Protein AF-A0A838HGG9-F1 (afdb_monomer_lite)

Radius of gyration: 15.06 Å; chains: 1; bounding box: 34×16×41 Å

Secondary structure (DSSP, 8-state):
---HHHHHHHHHHHHHHHHHHHHHHHTTTTTHHHHHHHHHHHHHHHHHHHHHHHHHHHHHHTT--SSTTT----

Structure (mmCIF, N/CA/C/O backbone):
data_AF-A0A838HGG9-F1
#
_entry.id   AF-A0A838HGG9-F1
#
loop_
_atom_site.group_PDB
_atom_site.id
_atom_site.type_symbol
_atom_site.label_atom_id
_atom_site.label_alt_id
_atom_site.label_comp_id
_atom_site.label_asym_id
_atom_site.label_entity_id
_atom_site.label_seq_id
_atom_site.pdbx_PDB_ins_code
_atom_site.Cartn_x
_atom_site.Cartn_y
_atom_site.Cartn_z
_atom_site.occupancy
_atom_site.B_iso_or_equiv
_atom_site.auth_seq_id
_atom_site.auth_comp_id
_atom_site.auth_asym_id
_atom_site.auth_atom_id
_atom_site.pdbx_PDB_model_num
ATOM 1 N N . MET A 1 1 ? 9.544 10.327 -11.488 1.00 59.94 1 MET A N 1
ATOM 2 C CA . MET A 1 1 ? 8.197 9.735 -11.601 1.00 59.94 1 MET A CA 1
ATOM 3 C C . MET A 1 1 ? 8.172 8.461 -10.774 1.00 59.94 1 MET A C 1
ATOM 5 O O . MET A 1 1 ? 9.177 7.755 -10.789 1.00 59.94 1 MET A O 1
ATOM 9 N N . SER A 1 2 ? 7.105 8.229 -10.006 1.00 78.69 2 SER A N 1
ATOM 10 C CA . SER A 1 2 ? 6.882 6.964 -9.284 1.00 78.69 2 SER A CA 1
ATOM 11 C C . SER A 1 2 ? 6.641 5.836 -10.293 1.00 78.69 2 SER A C 1
ATOM 13 O O . SER A 1 2 ? 6.098 6.109 -11.363 1.00 78.69 2 SER A O 1
ATOM 15 N N . GLY A 1 3 ? 7.067 4.605 -9.998 1.00 93.25 3 GLY A N 1
ATOM 16 C CA . GLY A 1 3 ? 6.738 3.452 -10.844 1.00 93.25 3 GLY A CA 1
ATOM 17 C C . GLY A 1 3 ? 5.369 2.856 -10.507 1.00 93.25 3 GLY A C 1
ATOM 18 O O . GLY A 1 3 ? 4.642 3.391 -9.663 1.00 93.25 3 GLY A O 1
ATOM 19 N N . ALA A 1 4 ? 4.999 1.776 -11.197 1.00 95.56 4 ALA A N 1
ATOM 20 C CA . ALA A 1 4 ? 3.677 1.162 -11.075 1.00 95.56 4 ALA A CA 1
ATOM 21 C C . ALA A 1 4 ? 3.424 0.618 -9.661 1.00 95.56 4 ALA A C 1
ATOM 23 O O . ALA A 1 4 ? 2.368 0.876 -9.082 1.00 95.56 4 ALA A O 1
ATOM 24 N N . PHE A 1 5 ? 4.413 -0.046 -9.055 1.00 96.75 5 PHE A N 1
ATOM 25 C CA . PHE A 1 5 ? 4.252 -0.616 -7.721 1.00 96.75 5 PHE A CA 1
ATOM 26 C C . PHE A 1 5 ? 4.206 0.476 -6.642 1.00 96.75 5 PHE A C 1
ATOM 28 O O . PHE A 1 5 ? 3.360 0.439 -5.746 1.00 96.75 5 PHE A O 1
ATOM 35 N N . GLU A 1 6 ? 5.078 1.489 -6.720 1.00 97.56 6 GLU A N 1
ATOM 36 C CA . GLU A 1 6 ? 5.025 2.619 -5.788 1.00 97.56 6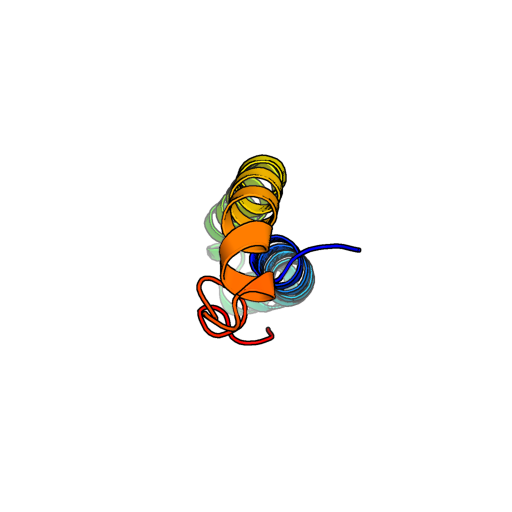 GLU A CA 1
ATOM 37 C C . GLU A 1 6 ? 3.681 3.352 -5.877 1.00 97.56 6 GLU A C 1
ATOM 39 O O . GLU A 1 6 ? 3.134 3.742 -4.844 1.00 97.56 6 GLU A O 1
ATOM 44 N N . THR A 1 7 ? 3.152 3.538 -7.089 1.00 97.00 7 THR A N 1
ATOM 45 C CA . THR A 1 7 ? 1.853 4.187 -7.311 1.00 97.00 7 THR A CA 1
ATOM 46 C C . THR A 1 7 ? 0.727 3.386 -6.666 1.00 97.00 7 THR A C 1
ATOM 48 O O . THR A 1 7 ? 0.025 3.927 -5.814 1.00 97.00 7 THR A O 1
ATOM 51 N N . HIS A 1 8 ? 0.645 2.085 -6.948 1.00 97.38 8 HIS A N 1
ATOM 52 C CA . HIS A 1 8 ? -0.355 1.195 -6.358 1.00 97.38 8 HIS A CA 1
ATOM 53 C C . HIS A 1 8 ? -0.354 1.230 -4.821 1.00 97.38 8 HIS A C 1
ATOM 55 O O . HIS A 1 8 ? -1.402 1.378 -4.195 1.00 97.38 8 HIS A O 1
ATOM 61 N N . LEU A 1 9 ? 0.824 1.155 -4.184 1.00 97.62 9 LEU A N 1
ATOM 62 C CA . LEU A 1 9 ? 0.904 1.225 -2.721 1.00 97.62 9 LEU A CA 1
ATOM 63 C C . LEU A 1 9 ? 0.442 2.577 -2.173 1.00 97.62 9 LEU A C 1
ATOM 65 O O . LEU A 1 9 ? -0.156 2.629 -1.102 1.00 97.62 9 LEU A O 1
ATOM 69 N N . ARG A 1 10 ? 0.723 3.683 -2.869 1.00 98.12 10 ARG A N 1
ATOM 70 C CA . ARG A 1 10 ? 0.281 5.014 -2.430 1.00 98.12 10 ARG A CA 1
ATOM 71 C C . ARG A 1 10 ? -1.232 5.164 -2.517 1.00 98.12 10 ARG A C 1
ATOM 73 O O . ARG A 1 10 ? -1.813 5.712 -1.582 1.00 98.12 10 ARG A O 1
ATOM 80 N N . GLU A 1 11 ? -1.837 4.666 -3.590 1.00 97.88 11 GLU A N 1
ATOM 81 C CA . GLU A 1 11 ? -3.292 4.630 -3.763 1.00 97.88 11 GLU A CA 1
ATOM 82 C C . GLU A 1 11 ? -3.939 3.754 -2.679 1.00 97.88 11 GLU A C 1
ATOM 84 O O . GLU A 1 11 ? -4.814 4.223 -1.952 1.00 97.88 11 GLU A O 1
ATOM 89 N N . ALA A 1 12 ? -3.413 2.545 -2.448 1.00 97.88 12 ALA A N 1
ATOM 90 C CA . ALA A 1 12 ? -3.881 1.654 -1.386 1.00 97.88 12 ALA A CA 1
ATOM 91 C C . ALA A 1 12 ? -3.794 2.299 0.011 1.00 97.88 12 ALA A C 1
ATOM 93 O O . ALA A 1 12 ? -4.761 2.252 0.771 1.00 97.88 12 ALA A O 1
ATOM 94 N N . ILE A 1 13 ? -2.681 2.968 0.342 1.00 98.56 13 ILE A N 1
ATOM 95 C CA . ILE A 1 13 ? -2.523 3.681 1.622 1.00 98.56 13 ILE A CA 1
ATOM 96 C C . ILE A 1 13 ? -3.567 4.792 1.766 1.00 98.56 13 ILE A C 1
ATOM 98 O O . ILE A 1 13 ? -4.121 4.966 2.855 1.00 98.56 13 ILE A O 1
ATOM 102 N N . ALA A 1 14 ? -3.804 5.573 0.709 1.00 98.50 14 ALA A N 1
ATOM 103 C CA . ALA A 1 14 ? -4.788 6.652 0.727 1.00 98.50 14 ALA A CA 1
ATOM 104 C C . ALA A 1 14 ? -6.195 6.088 0.968 1.00 98.50 14 ALA A C 1
ATOM 106 O O . ALA A 1 14 ? -6.840 6.440 1.958 1.00 98.50 14 ALA A O 1
ATOM 107 N N . LEU A 1 15 ? -6.596 5.110 0.160 1.00 98.50 15 LEU A N 1
ATOM 108 C CA . LEU A 1 15 ? -7.888 4.442 0.257 1.00 98.50 15 LEU A CA 1
ATOM 109 C C . LEU A 1 15 ? -8.097 3.761 1.619 1.00 98.50 15 LEU A C 1
ATOM 111 O O . LEU A 1 15 ? -9.169 3.842 2.219 1.00 98.50 15 LEU A O 1
ATOM 115 N N . ASN A 1 16 ? -7.069 3.113 2.165 1.00 98.50 16 ASN A N 1
ATOM 116 C CA . ASN A 1 16 ? -7.164 2.446 3.462 1.00 98.50 16 ASN A CA 1
ATOM 117 C C . ASN A 1 16 ? -7.223 3.434 4.633 1.00 98.50 16 ASN A C 1
ATOM 119 O O . ASN A 1 16 ? -7.847 3.129 5.652 1.00 98.50 16 ASN A O 1
ATOM 123 N N . ARG A 1 17 ? -6.636 4.631 4.503 1.00 98.56 17 ARG A N 1
ATOM 124 C CA . ARG A 1 17 ? -6.823 5.715 5.483 1.00 98.56 17 ARG A CA 1
ATOM 125 C C . ARG A 1 17 ? -8.254 6.239 5.480 1.00 98.56 17 ARG A C 1
ATOM 127 O O . ARG A 1 17 ? -8.781 6.492 6.559 1.00 98.56 17 ARG A O 1
ATOM 134 N N . GLU A 1 18 ? -8.879 6.345 4.311 1.00 98.38 18 GLU A N 1
ATOM 135 C CA . GLU A 1 18 ? -10.290 6.730 4.179 1.00 98.38 18 GLU A CA 1
ATOM 136 C C . GLU A 1 18 ? -11.232 5.653 4.736 1.00 98.38 18 GLU A C 1
ATOM 138 O O . GLU A 1 18 ? -12.194 5.960 5.439 1.00 98.38 18 GLU A O 1
ATOM 143 N N . ARG A 1 19 ? -10.923 4.373 4.496 1.00 98.38 19 ARG A N 1
ATOM 144 C CA . ARG A 1 19 ? -11.714 3.232 4.987 1.00 98.38 19 ARG A CA 1
ATOM 145 C C . ARG A 1 19 ? -11.582 2.983 6.486 1.00 98.38 19 ARG A C 1
ATOM 147 O O . ARG A 1 19 ? -12.507 2.444 7.086 1.00 98.38 19 ARG A O 1
ATOM 154 N N . LEU A 1 20 ? -10.464 3.359 7.108 1.00 98.50 20 LEU A N 1
ATOM 155 C CA . LEU A 1 20 ? -10.209 3.123 8.533 1.00 98.50 20 LEU A CA 1
ATOM 156 C C . LEU A 1 20 ? -11.351 3.606 9.450 1.00 98.50 20 LEU A C 1
ATOM 158 O O . LEU A 1 20 ? -11.821 2.788 10.243 1.00 98.50 20 LEU A O 1
ATOM 162 N N . PRO A 1 21 ? -11.817 4.873 9.393 1.00 98.31 21 PRO A N 1
ATOM 163 C CA . PRO A 1 21 ? -12.929 5.320 10.232 1.00 98.31 21 PRO A CA 1
ATOM 164 C C . PRO A 1 21 ? -14.251 4.620 9.888 1.00 98.31 21 PRO A C 1
ATOM 166 O O . PRO A 1 21 ? -15.004 4.289 10.801 1.00 98.31 21 PRO A O 1
ATOM 169 N N . LEU A 1 22 ? -14.509 4.335 8.606 1.00 98.50 22 LEU A N 1
ATOM 170 C CA . LEU A 1 22 ? -15.729 3.651 8.158 1.00 98.50 22 LEU A CA 1
ATOM 171 C C . LEU A 1 22 ? -15.808 2.228 8.720 1.00 98.50 22 LEU A C 1
ATOM 173 O O . LEU A 1 22 ? -16.814 1.829 9.300 1.00 98.50 22 LEU A O 1
ATOM 177 N N . TYR A 1 23 ? -14.723 1.464 8.608 1.00 98.44 23 TYR A N 1
ATOM 178 C CA . TYR A 1 23 ? -14.665 0.110 9.150 1.00 98.44 23 TYR A CA 1
ATOM 179 C C . TYR A 1 23 ? -14.681 0.112 10.672 1.00 98.44 23 TYR A C 1
ATOM 181 O O . TYR A 1 23 ? -15.320 -0.753 11.268 1.00 98.44 23 TYR A O 1
ATOM 189 N N . ALA A 1 24 ? -14.034 1.085 11.319 1.00 98.69 24 ALA A N 1
ATOM 190 C CA . ALA A 1 24 ? -14.111 1.225 12.766 1.00 98.69 24 ALA A CA 1
ATOM 191 C C . ALA A 1 24 ? -15.562 1.441 13.218 1.00 98.69 24 ALA A C 1
ATOM 193 O O . ALA A 1 24 ? -15.997 0.768 14.145 1.00 98.69 24 ALA A O 1
ATOM 194 N N . GLN A 1 25 ? -16.325 2.290 12.524 1.00 98.62 25 GLN A N 1
ATOM 195 C CA . GLN A 1 25 ? -17.742 2.513 12.815 1.00 98.62 25 GLN A CA 1
ATOM 196 C C . GLN A 1 25 ? -18.593 1.251 12.612 1.00 98.62 25 GLN A C 1
ATOM 198 O O . GLN A 1 25 ? -19.419 0.937 13.458 1.00 98.62 25 GLN A O 1
ATOM 203 N N . LEU A 1 26 ? -18.379 0.502 11.526 1.00 98.56 26 LEU A N 1
ATOM 204 C CA . LEU A 1 26 ? -19.146 -0.716 11.220 1.00 98.56 26 LEU A CA 1
ATOM 205 C C . LEU A 1 26 ? -18.843 -1.903 12.146 1.00 98.56 26 LEU A C 1
ATOM 207 O O . LEU A 1 26 ? -19.552 -2.904 12.110 1.00 98.56 26 LEU A O 1
ATOM 211 N N . THR A 1 27 ? -17.761 -1.831 12.921 1.00 98.38 27 THR A N 1
ATOM 212 C CA . THR A 1 27 ? -17.259 -2.956 13.727 1.00 98.38 27 THR A CA 1
ATOM 213 C C . THR A 1 27 ?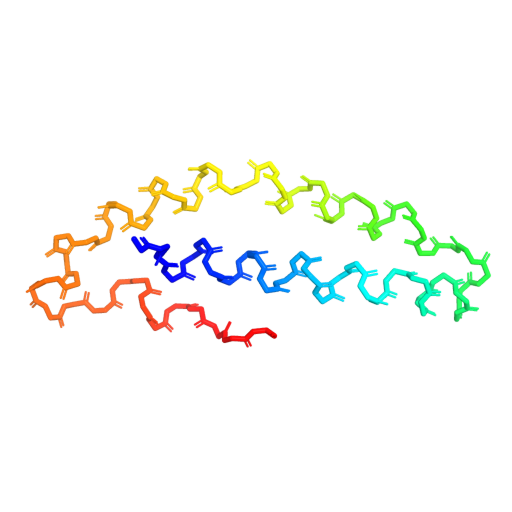 -17.077 -2.600 15.199 1.00 98.38 27 THR A C 1
ATOM 215 O O . THR A 1 27 ? -16.340 -3.295 15.896 1.00 98.38 27 THR A O 1
ATOM 218 N N . ASP A 1 28 ? -17.667 -1.492 15.659 1.00 98.25 28 ASP A N 1
ATOM 219 C CA . ASP A 1 28 ? -17.484 -0.960 17.018 1.00 98.25 28 ASP A CA 1
ATOM 220 C C . ASP A 1 28 ? -15.999 -0.895 17.437 1.00 98.25 28 ASP A C 1
ATOM 222 O O . ASP A 1 28 ? -15.596 -1.211 18.555 1.00 98.25 28 ASP A O 1
ATOM 226 N N . GLY A 1 29 ? -15.144 -0.508 16.488 1.00 98.25 29 GLY A N 1
ATOM 227 C CA . GLY A 1 29 ? -13.701 -0.361 16.661 1.00 98.25 29 GLY A CA 1
ATOM 2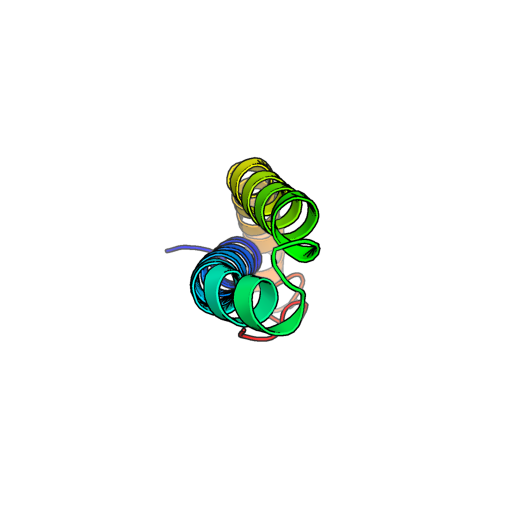28 C C . GLY A 1 29 ? -12.875 -1.642 16.504 1.00 98.25 29 GLY A C 1
ATOM 229 O O . GLY A 1 29 ? -11.645 -1.543 16.465 1.00 98.25 29 GLY A O 1
ATOM 230 N N . ALA A 1 30 ? -13.484 -2.822 16.346 1.00 98.56 30 ALA A N 1
ATOM 231 C CA . ALA A 1 30 ? -12.756 -4.093 16.263 1.00 98.56 30 ALA A CA 1
ATOM 232 C C . ALA A 1 30 ? -11.774 -4.168 15.074 1.00 98.56 30 ALA A C 1
ATOM 234 O O . ALA A 1 30 ? -10.745 -4.840 15.156 1.00 98.56 30 ALA A O 1
ATOM 235 N N . SER A 1 31 ? -12.036 -3.441 13.982 1.00 98.62 31 SER A N 1
ATOM 236 C CA . SER A 1 31 ? -11.152 -3.385 12.804 1.00 98.62 31 SER A CA 1
ATOM 237 C C . SER A 1 31 ? -9.911 -2.490 12.963 1.00 98.62 31 SER A C 1
ATOM 239 O O . SER A 1 31 ? -8.947 -2.635 12.206 1.00 98.62 31 SER A O 1
ATOM 241 N N . LEU A 1 32 ? -9.868 -1.592 13.957 1.00 98.56 32 LEU A N 1
ATOM 242 C CA . LEU A 1 32 ? -8.778 -0.617 14.110 1.00 98.56 32 LEU A CA 1
ATOM 243 C C . LEU A 1 32 ? -7.368 -1.242 14.130 1.00 98.56 32 LEU A C 1
ATOM 245 O O . LEU A 1 32 ? -6.480 -0.704 13.453 1.00 98.56 32 LEU A O 1
A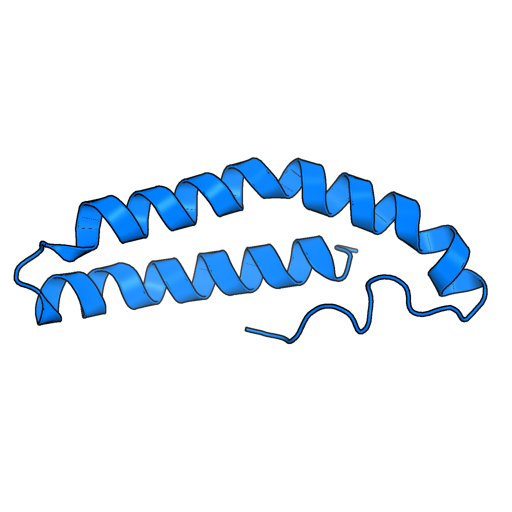TOM 249 N N . PRO A 1 33 ? -7.103 -2.347 14.862 1.00 98.56 33 PR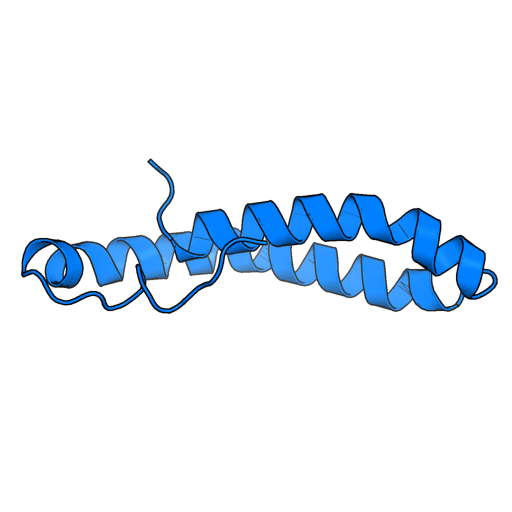O A N 1
ATOM 250 C CA . PRO A 1 33 ? -5.765 -2.928 14.917 1.00 98.56 33 PRO A CA 1
ATOM 251 C C . PRO A 1 33 ? -5.295 -3.445 13.556 1.00 98.56 33 PRO A C 1
ATOM 253 O O . PRO A 1 33 ? -4.144 -3.203 13.177 1.00 98.56 33 PRO A O 1
ATOM 256 N N . ILE A 1 34 ? -6.178 -4.120 12.808 1.00 98.50 34 ILE A N 1
ATOM 257 C CA . ILE A 1 34 ? -5.823 -4.707 11.515 1.00 98.50 34 ILE A CA 1
ATOM 258 C C . ILE A 1 34 ? -5.647 -3.626 10.444 1.00 98.50 34 ILE A C 1
ATOM 260 O O . ILE A 1 34 ? -4.625 -3.636 9.759 1.00 98.50 34 ILE A O 1
ATOM 264 N N . SER A 1 35 ? -6.526 -2.619 10.380 1.00 98.44 35 SER A N 1
ATOM 265 C CA . SER A 1 35 ? -6.398 -1.503 9.429 1.00 98.44 35 SER A CA 1
ATOM 266 C C . SER A 1 35 ? -5.112 -0.702 9.655 1.00 98.44 35 SER A C 1
ATOM 268 O O . SER A 1 35 ? -4.381 -0.403 8.712 1.00 98.44 35 SER A O 1
ATOM 270 N N . ARG A 1 36 ? -4.758 -0.413 10.916 1.00 98.62 36 ARG A N 1
ATOM 271 C CA . ARG A 1 36 ? -3.492 0.271 11.245 1.00 98.62 36 ARG A CA 1
ATOM 272 C C . ARG A 1 36 ? -2.267 -0.589 10.947 1.00 98.62 36 ARG A C 1
ATOM 274 O O . ARG A 1 36 ? -1.202 -0.055 10.638 1.00 98.62 36 ARG A O 1
ATOM 281 N N . ARG A 1 37 ? -2.357 -1.914 11.106 1.00 98.69 37 ARG A N 1
ATOM 282 C CA . ARG A 1 37 ? -1.265 -2.831 10.747 1.00 98.69 37 ARG A CA 1
ATOM 283 C C . ARG A 1 37 ? -1.064 -2.874 9.233 1.00 98.69 37 ARG A C 1
ATOM 285 O O . ARG A 1 37 ? 0.086 -2.796 8.813 1.00 98.69 37 ARG A O 1
ATOM 292 N N . LEU A 1 38 ? -2.146 -2.923 8.457 1.00 98.56 38 LEU A N 1
ATOM 293 C CA . LEU A 1 38 ? -2.109 -2.888 6.996 1.00 98.56 38 LEU A CA 1
ATOM 294 C C . LEU A 1 38 ? -1.425 -1.614 6.486 1.00 98.56 38 LEU A C 1
ATOM 296 O O . LEU A 1 38 ? -0.380 -1.708 5.852 1.00 98.56 38 LEU A O 1
ATOM 300 N N . ILE A 1 39 ? -1.910 -0.436 6.893 1.00 98.69 39 ILE A N 1
ATOM 301 C CA . ILE A 1 39 ? -1.333 0.856 6.474 1.00 98.69 39 ILE A CA 1
ATOM 302 C C . ILE A 1 39 ? 0.155 0.962 6.842 1.00 98.69 39 ILE A C 1
ATOM 304 O O . ILE A 1 39 ? 0.964 1.480 6.074 1.00 98.69 39 ILE A O 1
ATOM 308 N N . ARG A 1 40 ? 0.556 0.459 8.019 1.00 98.75 40 ARG A N 1
ATOM 309 C CA . ARG A 1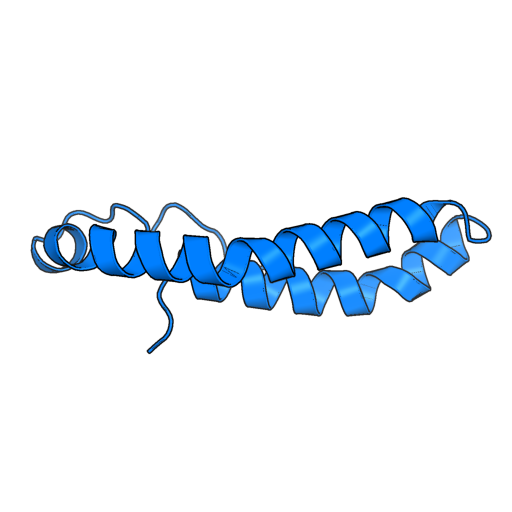 40 ? 1.975 0.422 8.412 1.00 98.75 40 ARG A CA 1
ATOM 310 C C . ARG A 1 40 ? 2.800 -0.506 7.523 1.00 98.75 40 ARG A C 1
ATOM 312 O O . ARG A 1 40 ? 3.909 -0.132 7.159 1.00 98.75 40 ARG A O 1
ATOM 319 N N . ALA A 1 41 ? 2.286 -1.686 7.187 1.00 98.69 41 ALA A N 1
ATOM 320 C CA . ALA A 1 41 ? 2.973 -2.614 6.294 1.00 98.69 41 ALA A CA 1
ATOM 321 C C . ALA A 1 41 ? 3.160 -2.007 4.894 1.00 98.69 41 ALA A C 1
ATOM 323 O O . ALA A 1 41 ? 4.257 -2.070 4.349 1.00 98.69 41 ALA A O 1
ATOM 324 N N . GLU A 1 42 ? 2.135 -1.341 4.361 1.00 98.44 42 GLU A N 1
ATOM 325 C CA . GLU A 1 42 ? 2.200 -0.647 3.069 1.00 98.44 42 GLU A CA 1
ATOM 326 C C . GLU A 1 42 ? 3.240 0.484 3.085 1.00 98.44 42 GLU A C 1
ATOM 328 O O . GLU A 1 42 ? 4.075 0.578 2.186 1.00 98.44 42 GLU A O 1
ATOM 333 N N . LEU A 1 43 ? 3.262 1.305 4.144 1.00 98.56 43 LEU A N 1
ATOM 334 C CA . LEU A 1 43 ? 4.269 2.360 4.318 1.00 98.56 43 LEU A CA 1
ATOM 335 C C . LEU A 1 43 ? 5.695 1.795 4.365 1.00 98.56 43 LEU A C 1
ATOM 337 O O . LEU A 1 43 ? 6.598 2.354 3.739 1.00 98.56 43 LEU A O 1
ATOM 341 N N . LEU A 1 44 ? 5.899 0.688 5.086 1.00 98.50 44 LEU A N 1
ATOM 342 C CA . LEU A 1 44 ? 7.191 0.001 5.165 1.00 98.50 44 LEU A CA 1
ATOM 343 C C . LEU A 1 44 ? 7.589 -0.662 3.838 1.00 98.50 44 LEU A C 1
ATOM 345 O O . LEU A 1 44 ? 8.779 -0.834 3.586 1.00 98.50 44 LEU A O 1
ATOM 349 N N . ALA A 1 45 ? 6.624 -0.999 2.980 1.00 98.19 45 ALA A N 1
ATOM 350 C CA . ALA A 1 45 ? 6.865 -1.582 1.665 1.00 98.19 45 ALA A CA 1
ATOM 351 C C . ALA A 1 45 ? 7.220 -0.542 0.584 1.00 98.19 45 ALA A C 1
ATOM 353 O O . ALA A 1 45 ? 7.788 -0.914 -0.440 1.00 98.19 45 ALA A O 1
ATOM 354 N N . LEU A 1 46 ? 6.975 0.759 0.794 1.00 98.06 46 LEU A N 1
ATOM 355 C CA . LEU A 1 46 ? 7.281 1.802 -0.203 1.00 98.06 46 LEU A CA 1
ATOM 356 C C . LEU A 1 46 ? 8.742 1.805 -0.708 1.00 98.06 46 LEU A C 1
ATOM 358 O O . LEU A 1 46 ? 8.947 1.949 -1.916 1.00 98.06 46 LEU A O 1
ATOM 362 N N . PRO A 1 47 ? 9.784 1.646 0.137 1.00 98.06 47 PRO A N 1
ATOM 363 C CA . PRO A 1 47 ? 11.162 1.542 -0.348 1.00 98.06 47 PRO A CA 1
ATOM 364 C C . PRO A 1 47 ? 11.386 0.309 -1.230 1.00 98.06 47 PRO A C 1
ATOM 366 O O . PRO A 1 47 ? 12.115 0.388 -2.219 1.00 98.06 47 PRO A O 1
ATOM 369 N N . LEU A 1 48 ? 10.737 -0.810 -0.895 1.00 97.75 48 LEU A N 1
ATOM 370 C CA . LEU A 1 48 ? 10.805 -2.047 -1.666 1.00 97.75 48 LEU A CA 1
ATOM 371 C C . LEU A 1 48 ? 10.104 -1.892 -3.021 1.00 97.75 48 LEU A C 1
ATOM 373 O O . LEU A 1 48 ? 10.653 -2.300 -4.041 1.00 97.75 48 LEU A O 1
ATOM 377 N N . ALA A 1 49 ? 8.948 -1.227 -3.054 1.00 97.50 49 ALA A N 1
ATOM 378 C CA . ALA A 1 49 ? 8.249 -0.922 -4.297 1.00 97.50 49 ALA A CA 1
ATOM 379 C C . ALA A 1 49 ? 9.107 -0.066 -5.236 1.00 97.50 49 ALA A C 1
ATOM 381 O O . ALA A 1 49 ? 9.319 -0.438 -6.387 1.00 97.50 49 ALA A O 1
ATOM 382 N N . ARG A 1 50 ? 9.738 0.995 -4.715 1.00 97.69 50 ARG A N 1
ATOM 383 C CA . ARG A 1 50 ? 10.704 1.805 -5.481 1.00 97.69 50 ARG A CA 1
ATOM 384 C C . ARG A 1 50 ? 11.876 0.989 -6.015 1.00 97.69 50 ARG A C 1
ATOM 386 O O . ARG A 1 50 ? 12.365 1.262 -7.111 1.00 97.69 50 ARG A O 1
ATOM 393 N N . TYR A 1 51 ? 12.378 0.039 -5.227 1.00 97.75 51 TYR A N 1
ATOM 394 C CA . TYR A 1 51 ? 13.462 -0.841 -5.653 1.00 97.75 51 TYR A CA 1
ATOM 395 C C . TYR A 1 51 ? 13.033 -1.694 -6.853 1.00 97.75 51 TYR A C 1
ATOM 397 O O . TYR A 1 51 ? 13.730 -1.703 -7.870 1.00 97.75 51 TYR A O 1
ATOM 405 N N . PHE A 1 52 ? 11.875 -2.349 -6.771 1.00 97.50 52 PHE A N 1
ATOM 406 C CA . PHE A 1 52 ? 11.374 -3.190 -7.856 1.00 97.50 52 PHE A CA 1
ATOM 407 C C . PHE A 1 52 ? 10.966 -2.392 -9.093 1.00 97.50 52 PHE A C 1
ATOM 409 O O . PHE A 1 52 ? 11.337 -2.787 -10.196 1.00 97.50 52 PHE A O 1
ATOM 416 N N . ASP A 1 53 ? 10.338 -1.228 -8.929 1.00 97.12 53 ASP A N 1
ATOM 417 C CA . ASP A 1 53 ? 10.030 -0.322 -10.038 1.00 97.12 53 ASP A CA 1
ATOM 418 C C . ASP A 1 53 ? 11.290 0.036 -10.834 1.00 97.12 53 ASP A C 1
ATOM 420 O O . ASP A 1 53 ? 11.317 -0.063 -12.060 1.00 97.12 53 ASP A O 1
ATOM 424 N N . ARG A 1 54 ? 12.390 0.383 -10.149 1.00 97.12 54 ARG A N 1
ATOM 425 C CA . ARG A 1 54 ? 13.680 0.657 -10.807 1.00 97.12 54 ARG A CA 1
ATOM 426 C C . ARG A 1 54 ? 14.242 -0.571 -11.514 1.00 97.12 54 ARG A C 1
ATOM 428 O O . ARG A 1 54 ? 14.824 -0.439 -12.588 1.00 97.12 54 ARG A O 1
ATOM 435 N N . ARG A 1 55 ? 14.092 -1.757 -10.922 1.00 97.00 55 ARG A N 1
ATOM 436 C CA . ARG A 1 55 ? 14.557 -3.020 -11.511 1.00 97.00 55 ARG A CA 1
ATOM 437 C C . ARG A 1 55 ? 13.742 -3.432 -12.732 1.00 97.00 55 ARG A C 1
ATOM 439 O O . ARG A 1 55 ? 14.314 -4.093 -13.595 1.00 97.00 55 ARG A O 1
ATOM 446 N N . ALA A 1 56 ? 12.477 -3.026 -12.811 1.00 96.38 56 ALA A N 1
ATOM 447 C CA . ALA A 1 56 ? 11.605 -3.272 -13.949 1.00 96.38 56 ALA A CA 1
ATOM 448 C C . ALA A 1 56 ? 11.908 -2.353 -15.140 1.00 96.38 56 ALA A C 1
ATOM 450 O O . ALA A 1 56 ? 11.789 -2.796 -16.277 1.00 96.38 56 ALA A O 1
ATOM 451 N N . GLN A 1 57 ? 12.389 -1.122 -14.911 1.00 95.88 57 GLN A N 1
ATOM 452 C CA . GLN A 1 57 ? 12.623 -0.135 -15.981 1.00 95.88 57 GLN A CA 1
ATOM 453 C C . GLN A 1 57 ? 13.363 -0.654 -17.229 1.00 95.88 57 GLN A C 1
ATOM 455 O O . GLN A 1 57 ? 12.954 -0.277 -18.325 1.00 95.88 57 GLN A O 1
ATOM 460 N N . PRO A 1 58 ? 14.433 -1.473 -17.139 1.00 97.38 58 PRO A N 1
ATOM 461 C CA . PRO A 1 58 ? 15.090 -2.004 -18.333 1.00 97.38 58 PRO A CA 1
ATOM 462 C C . PRO A 1 58 ? 14.167 -2.879 -19.193 1.00 97.38 58 PRO A C 1
ATOM 464 O O . PRO A 1 58 ? 14.240 -2.805 -20.414 1.00 97.38 58 PRO A O 1
ATOM 467 N N . TYR A 1 59 ? 13.292 -3.665 -18.563 1.00 96.81 59 TYR A N 1
ATOM 468 C CA . TYR A 1 59 ? 12.321 -4.528 -19.240 1.00 96.81 59 TYR A CA 1
ATOM 469 C C . TYR A 1 59 ? 11.190 -3.704 -19.850 1.00 96.81 59 TYR A C 1
ATOM 471 O O . TYR A 1 59 ? 10.884 -3.869 -21.026 1.00 96.81 59 TYR A O 1
ATOM 479 N N . GLU A 1 60 ? 10.667 -2.734 -19.095 1.00 95.50 60 GLU A N 1
ATOM 480 C CA . GLU A 1 60 ? 9.633 -1.811 -19.577 1.00 95.50 60 GLU A CA 1
ATOM 481 C C . GLU A 1 60 ? 10.114 -1.052 -20.827 1.00 95.50 60 GLU A C 1
ATOM 483 O O . GLU A 1 60 ? 9.409 -0.958 -21.827 1.00 95.50 60 GLU A O 1
ATOM 488 N N . ARG A 1 61 ? 11.369 -0.575 -20.826 1.00 95.50 61 ARG A N 1
ATOM 489 C CA . ARG A 1 61 ? 11.983 0.088 -21.993 1.00 95.50 61 ARG A CA 1
ATOM 490 C C . ARG A 1 61 ? 12.200 -0.847 -23.184 1.00 95.50 61 ARG A C 1
ATOM 492 O O . ARG A 1 61 ? 12.291 -0.362 -24.306 1.00 95.50 61 ARG A O 1
ATOM 499 N N . ALA A 1 62 ? 12.296 -2.153 -22.948 1.00 97.69 62 ALA A N 1
ATOM 500 C CA . ALA A 1 62 ? 12.364 -3.171 -23.992 1.00 97.69 62 ALA A CA 1
ATOM 501 C C . ALA A 1 62 ? 10.969 -3.616 -24.480 1.00 97.69 62 ALA A C 1
ATOM 503 O O . ALA A 1 62 ? 10.881 -4.532 -25.294 1.00 97.69 62 ALA A O 1
ATOM 504 N N . GLY A 1 63 ? 9.890 -2.988 -23.993 1.00 96.69 63 GLY A N 1
ATOM 505 C CA . GLY A 1 63 ? 8.512 -3.338 -24.344 1.00 96.69 63 GLY A CA 1
ATOM 506 C C . GLY A 1 63 ? 7.974 -4.569 -23.611 1.00 96.69 63 GLY A C 1
ATOM 507 O O . GLY A 1 63 ? 6.995 -5.154 -24.058 1.00 96.69 63 GLY A O 1
ATOM 508 N N . ILE A 1 64 ? 8.612 -4.983 -22.511 1.00 96.56 64 ILE A N 1
ATOM 509 C CA . ILE A 1 64 ? 8.176 -6.107 -21.677 1.00 96.56 64 ILE A CA 1
ATOM 510 C C . ILE A 1 64 ? 7.526 -5.532 -20.406 1.00 96.56 64 ILE A C 1
ATOM 512 O O . ILE A 1 64 ? 8.262 -5.041 -19.540 1.00 96.56 64 ILE A O 1
ATOM 516 N N . PRO A 1 65 ? 6.185 -5.587 -20.268 1.00 93.25 65 PRO A N 1
ATOM 517 C CA . PRO A 1 65 ? 5.461 -4.970 -19.157 1.00 93.25 65 PRO A CA 1
ATOM 518 C C . PRO A 1 65 ? 5.571 -5.815 -17.883 1.00 93.25 65 PRO A C 1
ATOM 520 O O . PRO A 1 65 ? 4.662 -6.551 -17.508 1.00 93.25 65 PRO A O 1
ATOM 523 N N . LEU A 1 66 ? 6.728 -5.762 -17.223 1.00 93.94 66 LEU A N 1
ATOM 524 C CA . LEU A 1 66 ? 7.013 -6.604 -16.063 1.00 93.94 66 LEU A CA 1
ATOM 525 C C . LEU A 1 66 ? 6.180 -6.209 -14.837 1.00 93.94 66 LEU A C 1
ATOM 527 O O . LEU A 1 66 ? 5.699 -7.087 -14.126 1.00 93.94 66 LEU A O 1
ATOM 531 N N . LEU A 1 67 ? 6.053 -4.908 -14.560 1.00 94.12 67 LEU A N 1
ATOM 532 C CA . LEU A 1 67 ? 5.289 -4.398 -13.413 1.00 94.12 67 LEU A CA 1
ATOM 533 C C . LEU A 1 67 ? 4.173 -3.437 -13.815 1.00 94.12 67 LEU A C 1
ATOM 535 O O . LEU A 1 67 ? 3.229 -3.277 -13.045 1.00 94.12 67 LEU A O 1
ATOM 539 N N . SER A 1 68 ? 4.258 -2.804 -14.986 1.00 90.81 68 SER A N 1
ATOM 540 C CA . SER A 1 68 ? 3.253 -1.841 -15.455 1.00 90.81 68 SER A CA 1
ATOM 541 C C . SER A 1 68 ? 1.840 -2.425 -15.578 1.00 90.81 68 SER A C 1
ATOM 543 O O . SER A 1 68 ? 0.878 -1.704 -15.333 1.00 90.81 68 SER A O 1
ATOM 545 N N . GLU A 1 69 ? 1.711 -3.723 -15.864 1.00 92.44 69 GLU A N 1
ATOM 546 C CA . GLU A 1 69 ? 0.424 -4.436 -15.958 1.00 92.44 69 GLU A CA 1
ATOM 547 C C . GLU A 1 69 ? 0.135 -5.352 -14.755 1.00 92.44 69 GLU A C 1
ATOM 549 O O . GLU A 1 69 ? -0.929 -5.961 -14.665 1.00 92.44 69 GLU A O 1
ATOM 554 N N . ALA A 1 70 ? 1.067 -5.454 -13.803 1.00 92.88 70 ALA A N 1
ATOM 555 C CA . ALA A 1 70 ? 0.933 -6.350 -12.653 1.00 92.88 70 ALA A CA 1
ATOM 556 C C . ALA A 1 70 ? 0.036 -5.780 -11.540 1.00 92.88 70 ALA A C 1
ATOM 558 O O . ALA A 1 70 ? -0.399 -6.521 -10.656 1.00 92.88 70 ALA A O 1
ATOM 559 N N . PHE A 1 71 ? -0.229 -4.471 -11.563 1.00 92.62 71 PHE A N 1
ATOM 560 C CA . PHE A 1 71 ? -1.002 -3.776 -10.541 1.00 92.62 71 PHE A CA 1
ATOM 561 C C . PHE A 1 71 ? -2.185 -3.043 -11.164 1.00 92.62 71 PHE A C 1
ATOM 563 O O . PHE A 1 71 ? -2.038 -2.313 -12.140 1.00 92.62 71 PHE A O 1
ATOM 570 N N . VAL A 1 72 ? -3.356 -3.205 -10.555 1.00 88.44 72 VAL A N 1
ATOM 571 C CA . VAL A 1 72 ? -4.538 -2.395 -10.863 1.00 88.44 72 VAL A CA 1
ATOM 572 C C . VAL A 1 72 ? -4.514 -1.108 -10.046 1.00 88.44 72 VAL A C 1
ATOM 574 O O . VAL A 1 72 ? -3.977 -1.089 -8.935 1.00 88.44 72 VAL A O 1
ATOM 577 N N . SER A 1 73 ? -5.099 -0.041 -10.586 1.00 86.81 73 SER A N 1
ATOM 578 C CA . SER A 1 73 ? -5.325 1.185 -9.815 1.00 86.81 73 SER A CA 1
ATOM 579 C C . SER A 1 73 ? -6.330 0.926 -8.688 1.00 86.81 73 SER A C 1
ATOM 581 O O . SER A 1 73 ? -7.231 0.092 -8.844 1.00 86.81 73 SER A O 1
ATOM 583 N N . MET A 1 74 ? -6.123 1.594 -7.553 1.00 86.00 74 MET A N 1
ATOM 584 C CA . MET A 1 74 ? -6.905 1.438 -6.320 1.00 86.00 74 MET A CA 1
ATOM 585 C C . MET A 1 74 ? -7.808 2.636 -6.042 1.00 86.00 74 MET A C 1
ATOM 587 O O . MET A 1 74 ? -7.354 3.785 -6.231 1.00 86.00 74 MET A O 1
#

pLDDT: mean 96.13, std 5.43, range [59.94, 98.75]

Sequence (74 aa):
MSGAFETHLREAIALNRERLPLYAQLTDGASLPISRRLIRAELLALPLARYFDRRAQPYERAGIPLLSEAFVSM

Foldseek 3Di:
DQFLQLQQLVQVLVVLVVCLVVVCVVPVHPCNVVSVVSSVVSVVCNVVSRVVRVVCVVCVVVVRPPRNPVHDGD